Protein AF-A0A7X7Q7V2-F1 (afdb_monomer_lite)

Secondary structure (DSSP, 8-state):
-PPP-HHHHHHHHHHHHHHHHHHHHHTHHHHTPPP----SS-HHHHHHHHHHHHHHHHHHHHHHHHHHHHHHHHHHHHHHHHHHHHHHHHHHHHHHH-

pLDDT: mean 91.21, std 8.33, range [45.72, 97.75]

Structure (mmCIF, N/CA/C/O backbone):
data_AF-A0A7X7Q7V2-F1
#
_entry.id   AF-A0A7X7Q7V2-F1
#
loop_
_atom_site.group_PDB
_atom_site.id
_atom_site.type_symbol
_atom_site.label_atom_id
_atom_site.label_alt_id
_atom_site.label_comp_id
_atom_site.label_asym_id
_atom_site.label_entity_id
_atom_site.label_seq_id
_atom_site.pdbx_PDB_ins_code
_atom_site.Cartn_x
_atom_site.Cartn_y
_atom_site.Cartn_z
_atom_site.occupancy
_atom_site.B_iso_or_equiv
_atom_site.auth_seq_id
_atom_site.auth_comp_id
_atom_site.auth_asym_id
_atom_site.auth_atom_id
_atom_site.pdbx_PDB_model_num
ATOM 1 N N . MET A 1 1 ? 9.081 15.823 -26.052 1.00 45.72 1 MET A N 1
ATOM 2 C CA . MET A 1 1 ? 8.742 14.395 -25.892 1.00 45.72 1 MET A CA 1
ATOM 3 C C . MET A 1 1 ? 9.798 13.818 -24.966 1.00 45.72 1 MET A C 1
ATOM 5 O O . MET A 1 1 ? 10.968 13.921 -25.304 1.00 45.72 1 MET A O 1
ATOM 9 N N . THR A 1 2 ? 9.441 13.376 -23.762 1.00 64.69 2 THR A N 1
ATOM 10 C CA . THR A 1 2 ? 10.388 12.689 -22.869 1.00 64.69 2 THR A CA 1
ATOM 11 C C . THR A 1 2 ? 10.635 11.290 -23.418 1.00 64.69 2 THR A C 1
ATOM 13 O O . THR A 1 2 ? 9.675 10.557 -23.644 1.00 64.69 2 THR A O 1
ATOM 16 N N . THR A 1 3 ? 11.893 10.946 -23.689 1.00 81.38 3 THR A N 1
ATOM 17 C CA . THR A 1 3 ? 12.279 9.604 -24.142 1.00 81.38 3 THR A CA 1
ATOM 18 C C . THR A 1 3 ? 11.968 8.593 -23.043 1.00 81.38 3 THR A C 1
ATOM 20 O O . THR A 1 3 ? 12.331 8.815 -21.887 1.00 81.38 3 THR A O 1
ATOM 23 N N . PHE A 1 4 ? 11.274 7.509 -23.389 1.00 85.44 4 PHE A N 1
ATOM 24 C CA . PHE A 1 4 ? 11.071 6.389 -22.478 1.00 85.44 4 PHE A CA 1
ATOM 25 C C . PHE A 1 4 ? 12.379 5.605 -22.354 1.00 85.44 4 PHE A C 1
ATOM 27 O O . PHE A 1 4 ? 12.959 5.207 -23.361 1.00 85.44 4 PHE A O 1
ATOM 34 N N . THR A 1 5 ? 12.841 5.400 -21.122 1.00 91.69 5 THR A N 1
ATOM 35 C CA . THR A 1 5 ? 14.056 4.633 -20.833 1.00 91.69 5 THR A CA 1
ATOM 36 C C . THR A 1 5 ? 13.662 3.416 -19.997 1.00 91.69 5 THR A C 1
ATOM 38 O O . THR A 1 5 ? 13.401 3.585 -18.801 1.00 91.69 5 THR A O 1
ATOM 41 N N . PRO A 1 6 ? 13.619 2.204 -20.583 1.00 91.56 6 PRO A N 1
ATOM 42 C CA . PRO A 1 6 ? 13.120 1.011 -19.899 1.00 91.56 6 PRO A CA 1
ATOM 43 C C . PRO A 1 6 ? 13.828 0.721 -18.576 1.00 91.56 6 PRO A C 1
ATOM 45 O O . PRO A 1 6 ? 13.178 0.504 -17.559 1.00 91.56 6 PRO A O 1
ATOM 48 N N . SER A 1 7 ? 15.158 0.827 -18.546 1.00 92.81 7 SER A N 1
ATOM 49 C CA . SER A 1 7 ? 15.955 0.593 -17.337 1.00 92.81 7 SER A CA 1
ATOM 50 C C . SER A 1 7 ? 15.601 1.537 -16.183 1.00 92.81 7 SER A C 1
ATOM 52 O O . SER A 1 7 ? 15.526 1.101 -15.035 1.00 92.81 7 SER A O 1
ATOM 54 N N . VAL A 1 8 ? 15.323 2.811 -16.479 1.00 93.50 8 VAL A N 1
ATOM 55 C CA . VAL A 1 8 ? 14.858 3.790 -15.483 1.00 93.50 8 VAL A CA 1
ATOM 56 C C . VAL A 1 8 ? 13.458 3.422 -15.005 1.00 93.50 8 VAL A C 1
ATOM 58 O O . VAL A 1 8 ? 13.201 3.423 -13.807 1.00 93.50 8 VAL A O 1
ATOM 61 N N . TRP A 1 9 ? 12.561 3.051 -15.919 1.00 93.94 9 TRP A N 1
ATOM 62 C CA . TRP A 1 9 ? 11.192 2.669 -15.574 1.00 93.94 9 TRP A CA 1
ATOM 63 C C . TRP A 1 9 ? 11.138 1.440 -14.656 1.00 93.94 9 TRP A C 1
ATOM 65 O O . TRP A 1 9 ? 10.404 1.437 -13.666 1.00 93.94 9 TRP A O 1
ATOM 75 N N . LYS A 1 10 ? 11.982 0.435 -14.920 1.00 95.94 10 LYS A N 1
ATOM 76 C CA . LYS A 1 10 ? 12.137 -0.744 -14.057 1.00 95.94 10 LYS A CA 1
ATOM 77 C C . LYS A 1 10 ? 12.692 -0.385 -12.686 1.00 95.94 10 LYS A C 1
ATOM 79 O O . LYS A 1 10 ? 12.151 -0.838 -11.680 1.00 95.94 10 LYS A O 1
ATOM 84 N N . ALA A 1 11 ? 13.734 0.448 -12.639 1.00 96.88 11 ALA A N 1
ATOM 85 C CA . ALA A 1 11 ? 14.323 0.901 -11.381 1.00 96.88 11 ALA A CA 1
ATOM 86 C C . ALA A 1 11 ? 13.294 1.638 -10.507 1.00 96.88 11 ALA A C 1
ATOM 88 O O . ALA A 1 11 ? 13.177 1.347 -9.318 1.00 96.88 11 ALA A O 1
ATOM 89 N N . GLU A 1 12 ? 12.483 2.517 -11.099 1.00 96.75 12 GLU A N 1
ATOM 90 C CA . GLU A 1 12 ? 11.405 3.185 -10.366 1.00 96.75 12 GLU A CA 1
ATOM 91 C C . GLU A 1 12 ? 10.304 2.213 -9.923 1.00 96.75 12 GLU A C 1
ATOM 93 O O . GLU A 1 12 ? 9.782 2.338 -8.817 1.00 96.75 12 GLU A O 1
ATOM 98 N N . GLY A 1 13 ? 9.990 1.188 -10.720 1.00 96.62 13 GLY A N 1
ATOM 99 C CA . GLY A 1 13 ? 9.078 0.120 -10.306 1.00 96.62 13 GLY A CA 1
ATOM 100 C C . GLY A 1 13 ? 9.558 -0.630 -9.056 1.00 96.62 13 GLY A C 1
ATOM 101 O O . GLY A 1 13 ? 8.768 -0.873 -8.140 1.00 96.62 13 GLY A O 1
ATOM 102 N N . VAL A 1 14 ? 10.861 -0.924 -8.973 1.00 97.50 14 VAL A N 1
ATOM 103 C CA . VAL A 1 14 ? 11.493 -1.521 -7.782 1.00 97.50 14 VAL A CA 1
ATOM 104 C C . VAL A 1 14 ? 11.432 -0.567 -6.586 1.00 97.50 14 VAL A C 1
ATOM 106 O O . VAL A 1 14 ? 11.086 -0.993 -5.483 1.00 97.50 14 VAL A O 1
ATOM 109 N N . ASN A 1 15 ? 11.692 0.729 -6.790 1.00 97.75 15 ASN A N 1
ATOM 110 C CA . ASN A 1 15 ? 11.573 1.737 -5.729 1.00 97.75 15 ASN A CA 1
ATOM 111 C C . ASN A 1 15 ? 10.144 1.805 -5.169 1.00 97.75 15 ASN A C 1
ATOM 113 O O . ASN A 1 15 ? 9.956 1.885 -3.952 1.00 97.75 15 ASN A O 1
ATOM 117 N N . VAL A 1 16 ? 9.129 1.735 -6.037 1.00 97.62 16 VAL A N 1
ATOM 118 C CA . VAL A 1 16 ? 7.717 1.711 -5.627 1.00 97.62 16 VAL A CA 1
ATOM 119 C C . VAL A 1 16 ? 7.406 0.461 -4.803 1.00 97.62 16 VAL A C 1
ATOM 121 O O . VAL A 1 16 ? 6.761 0.581 -3.762 1.00 97.62 16 VAL A O 1
ATOM 124 N N . GLN A 1 17 ? 7.886 -0.719 -5.211 1.00 96.94 17 GLN A N 1
ATOM 125 C CA . GLN A 1 17 ? 7.709 -1.953 -4.433 1.00 96.94 17 GLN A CA 1
ATOM 126 C C . GLN A 1 17 ? 8.375 -1.858 -3.052 1.00 96.94 17 GLN A C 1
ATOM 128 O O . GLN A 1 17 ? 7.726 -2.145 -2.048 1.00 96.94 17 GLN A O 1
ATOM 133 N N . SER A 1 18 ? 9.622 -1.377 -2.977 1.00 97.38 18 SER A N 1
ATOM 134 C CA . SER A 1 18 ? 10.313 -1.168 -1.694 1.00 97.38 18 SER A CA 1
ATOM 135 C C . SER A 1 18 ? 9.552 -0.191 -0.798 1.00 97.38 18 SER A C 1
ATOM 137 O O . SER A 1 18 ? 9.362 -0.447 0.387 1.00 97.38 18 SER A O 1
ATOM 139 N N . THR A 1 19 ? 9.058 0.910 -1.370 1.00 97.00 19 THR A N 1
ATOM 140 C CA . THR A 1 19 ? 8.267 1.905 -0.634 1.00 97.00 19 THR A CA 1
ATOM 141 C C . THR A 1 19 ? 6.953 1.315 -0.123 1.00 97.00 19 THR A C 1
ATOM 143 O O . THR A 1 19 ? 6.531 1.629 0.989 1.00 97.00 19 THR A O 1
ATOM 146 N N . ALA A 1 20 ? 6.303 0.448 -0.907 1.00 96.94 20 ALA A N 1
ATOM 147 C CA . ALA A 1 20 ? 5.103 -0.262 -0.477 1.00 96.94 20 ALA A CA 1
ATOM 148 C C . ALA A 1 20 ? 5.394 -1.132 0.754 1.00 96.94 20 ALA A C 1
ATOM 150 O O . ALA A 1 20 ? 4.663 -1.063 1.745 1.00 96.94 20 ALA A O 1
ATOM 151 N N . ASP A 1 21 ? 6.474 -1.911 0.715 1.00 96.38 21 ASP A N 1
ATOM 152 C CA . ASP A 1 21 ? 6.868 -2.785 1.819 1.00 96.38 21 ASP A CA 1
ATOM 153 C C . ASP A 1 21 ? 7.240 -1.994 3.076 1.00 96.38 21 ASP A C 1
ATOM 155 O O . ASP A 1 21 ? 6.818 -2.352 4.179 1.00 96.38 21 ASP A O 1
ATOM 159 N N . ASP A 1 22 ? 7.975 -0.893 2.924 1.00 97.00 22 ASP A N 1
ATOM 160 C CA . ASP A 1 22 ? 8.328 -0.011 4.035 1.00 97.00 22 ASP A CA 1
ATOM 161 C C . ASP A 1 22 ? 7.087 0.648 4.646 1.00 97.00 22 ASP A C 1
ATOM 163 O O . ASP A 1 22 ? 6.952 0.683 5.871 1.00 97.00 22 ASP A O 1
ATOM 167 N N . PHE A 1 23 ? 6.134 1.091 3.819 1.00 95.19 23 PHE A N 1
ATOM 168 C CA . PHE A 1 23 ? 4.836 1.587 4.280 1.00 95.19 23 PHE A CA 1
ATOM 169 C C . PHE A 1 23 ? 4.084 0.527 5.097 1.00 95.19 23 PHE A C 1
ATOM 171 O O . PHE A 1 23 ? 3.628 0.809 6.209 1.00 95.19 23 PHE A O 1
ATOM 178 N N . TYR A 1 24 ? 3.984 -0.705 4.587 1.00 95.56 24 TYR A N 1
ATOM 179 C CA . TYR A 1 24 ? 3.274 -1.785 5.274 1.00 95.56 24 TYR A CA 1
ATOM 180 C C . TYR A 1 24 ? 3.950 -2.163 6.602 1.00 95.56 24 TYR A C 1
ATOM 182 O O . TYR A 1 24 ? 3.276 -2.344 7.617 1.00 95.56 24 TYR A O 1
ATOM 190 N N . ARG A 1 25 ? 5.290 -2.209 6.635 1.00 95.69 25 ARG A N 1
ATOM 191 C CA . ARG A 1 25 ? 6.071 -2.450 7.861 1.00 95.69 25 ARG A CA 1
ATOM 192 C C . ARG A 1 25 ? 5.933 -1.316 8.871 1.00 95.69 25 ARG A C 1
ATOM 194 O O . ARG A 1 25 ? 5.767 -1.586 10.058 1.00 95.69 25 ARG A O 1
ATOM 201 N N . ALA A 1 26 ? 5.962 -0.060 8.433 1.00 95.75 26 ALA A N 1
ATOM 202 C CA . ALA A 1 26 ? 5.742 1.088 9.313 1.00 95.75 26 ALA A CA 1
ATOM 203 C C . ALA A 1 26 ? 4.336 1.060 9.940 1.00 95.75 26 ALA A C 1
ATOM 205 O O . ALA A 1 26 ? 4.152 1.473 11.085 1.00 95.75 26 ALA A O 1
ATOM 206 N N . ALA A 1 27 ? 3.357 0.501 9.226 1.00 95.00 27 ALA A N 1
ATOM 207 C CA . ALA A 1 27 ? 1.994 0.311 9.704 1.00 95.00 27 ALA A CA 1
ATOM 208 C C . ALA A 1 27 ? 1.797 -0.937 10.594 1.00 95.00 27 ALA A C 1
ATOM 210 O O . ALA A 1 27 ? 0.662 -1.230 10.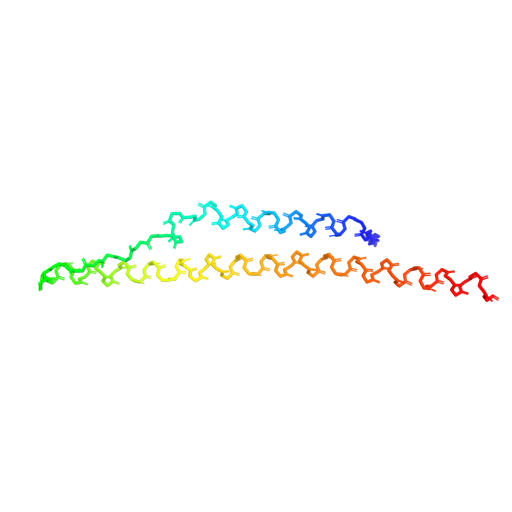982 1.00 95.00 27 ALA A O 1
ATOM 211 N N . HIS A 1 28 ? 2.867 -1.655 10.970 1.00 93.06 28 HIS A N 1
ATOM 212 C CA . HIS A 1 28 ? 2.799 -2.917 11.719 1.00 93.06 28 HIS A CA 1
ATOM 213 C C . HIS A 1 28 ? 1.911 -2.839 12.967 1.00 93.06 28 HIS A C 1
ATOM 215 O O . HIS A 1 28 ? 1.118 -3.743 13.202 1.00 93.06 28 HIS A O 1
ATOM 221 N N . GLY A 1 29 ? 1.993 -1.752 13.743 1.00 91.38 29 GLY A N 1
ATOM 222 C CA . GLY A 1 29 ? 1.184 -1.583 14.957 1.00 91.38 29 GLY A CA 1
ATOM 223 C C . GLY A 1 29 ? -0.324 -1.607 14.696 1.00 91.38 29 GLY A C 1
ATOM 224 O O . GLY A 1 29 ? -1.077 -2.148 15.500 1.00 91.38 29 GLY A O 1
ATOM 225 N N . VAL A 1 30 ? -0.758 -1.078 13.551 1.00 90.56 30 VAL A N 1
ATOM 226 C CA . VAL A 1 30 ? -2.156 -1.159 13.127 1.00 90.56 30 VAL A CA 1
ATOM 227 C C . VAL A 1 30 ? -2.456 -2.574 12.650 1.00 90.56 30 VAL A C 1
ATOM 229 O O . VAL A 1 30 ? -3.407 -3.169 13.134 1.00 90.56 30 VAL A O 1
ATOM 232 N N . VAL A 1 31 ? -1.614 -3.146 11.782 1.00 89.94 31 VAL A N 1
ATOM 233 C CA . VAL A 1 31 ? -1.787 -4.495 11.207 1.00 89.94 31 VAL A CA 1
ATOM 234 C C . VAL A 1 31 ? -1.955 -5.579 12.278 1.00 89.94 31 VAL A C 1
ATOM 236 O O . VAL A 1 31 ? -2.819 -6.438 12.138 1.00 89.94 31 VAL A O 1
ATOM 239 N N . VAL A 1 32 ? -1.163 -5.539 13.353 1.00 91.88 32 VAL A N 1
ATOM 240 C CA . VAL A 1 32 ? -1.224 -6.541 14.436 1.00 91.88 32 VAL A CA 1
ATOM 241 C C . VAL A 1 32 ? -2.147 -6.149 15.586 1.00 91.88 32 VAL A C 1
ATOM 243 O O . VAL A 1 32 ? -2.369 -6.956 16.495 1.00 91.88 32 VAL A O 1
ATOM 246 N N . GLY A 1 33 ? -2.664 -4.917 15.569 1.00 90.25 33 GLY A N 1
ATOM 247 C CA . GLY A 1 33 ? -3.567 -4.406 16.589 1.00 90.25 33 GLY A CA 1
ATOM 248 C C . GLY A 1 33 ? -4.775 -5.324 16.732 1.00 90.25 33 GLY A C 1
ATOM 249 O O . GLY A 1 33 ? -5.408 -5.676 15.737 1.00 90.25 33 GLY A O 1
ATOM 250 N N . GLN A 1 34 ? -5.066 -5.730 17.966 1.00 89.25 34 GLN A N 1
ATOM 251 C CA . GLN A 1 34 ? -6.232 -6.546 18.296 1.00 89.25 34 GLN A CA 1
ATOM 252 C C . GLN A 1 34 ? -7.415 -5.643 18.649 1.00 89.25 34 GLN A C 1
ATOM 254 O O . GLN A 1 34 ? -7.193 -4.593 19.258 1.00 89.25 34 GLN A O 1
ATOM 259 N N . PRO A 1 35 ? -8.645 -6.036 18.282 1.00 89.12 35 PRO A N 1
ATOM 260 C CA . PRO A 1 35 ? -9.833 -5.281 18.649 1.00 89.12 35 PRO A CA 1
ATOM 261 C C . PRO A 1 35 ? -10.013 -5.213 20.165 1.00 89.12 35 PRO A C 1
ATOM 263 O O . PRO A 1 35 ? -9.630 -6.122 20.907 1.00 89.12 35 PRO A O 1
ATOM 266 N N . ILE A 1 36 ? -10.628 -4.130 20.633 1.00 90.38 36 ILE A N 1
ATOM 267 C CA . ILE A 1 36 ? -11.053 -4.008 22.023 1.00 90.38 36 ILE A CA 1
ATOM 268 C C . ILE A 1 36 ? -12.221 -4.962 22.270 1.00 90.38 36 ILE A C 1
ATOM 270 O O . ILE A 1 36 ? -13.335 -4.755 21.787 1.00 90.38 36 ILE A O 1
ATOM 274 N N . ASP A 1 37 ? -11.985 -5.959 23.117 1.00 89.31 37 ASP A N 1
ATOM 275 C CA . ASP A 1 37 ? -13.030 -6.859 23.589 1.00 89.31 37 ASP A CA 1
ATOM 276 C C . ASP A 1 37 ? -13.726 -6.335 24.850 1.00 89.31 37 ASP A C 1
ATOM 278 O O . ASP A 1 37 ? -13.100 -5.897 25.826 1.00 89.31 37 ASP A O 1
ATOM 282 N N . LYS A 1 38 ? -15.058 -6.451 24.856 1.00 90.00 38 LYS A N 1
ATOM 283 C CA . LYS A 1 38 ? -15.873 -6.256 26.061 1.00 90.00 38 LYS A CA 1
ATOM 284 C C . LYS A 1 38 ? -15.619 -7.400 27.046 1.00 90.00 38 LYS A C 1
ATOM 286 O O . LYS A 1 38 ? -15.665 -8.573 26.681 1.00 90.00 38 LYS A O 1
ATOM 291 N N . ARG A 1 39 ? -15.390 -7.064 28.312 1.00 89.25 39 ARG A N 1
ATOM 292 C CA . ARG A 1 39 ? -15.154 -8.028 29.401 1.00 89.25 39 ARG A CA 1
ATOM 293 C C . ARG A 1 39 ? -16.412 -8.253 30.227 1.00 89.25 39 ARG A C 1
ATOM 295 O O . ARG A 1 39 ? -16.572 -9.301 30.845 1.00 89.25 39 ARG A O 1
ATOM 302 N N . THR A 1 40 ? -17.296 -7.264 30.245 1.00 92.62 40 THR A N 1
ATOM 303 C CA . THR A 1 40 ? -18.538 -7.260 31.011 1.00 92.62 40 THR A CA 1
ATOM 304 C C . THR A 1 40 ? -19.726 -6.858 30.132 1.00 92.62 40 THR A C 1
ATOM 306 O O . THR A 1 40 ? -19.584 -6.512 28.958 1.00 92.62 40 THR A O 1
ATOM 309 N N . SER A 1 41 ? -20.934 -6.885 30.701 1.00 92.81 41 SER A N 1
ATOM 310 C CA . SER A 1 41 ? -22.149 -6.360 30.064 1.00 92.81 41 SER A CA 1
ATOM 311 C C . SER A 1 41 ? -22.297 -4.837 30.207 1.00 92.81 41 SER A C 1
ATOM 313 O O . SER A 1 41 ? -23.399 -4.312 30.055 1.00 92.81 41 SER A O 1
ATOM 315 N N . SER A 1 42 ? -21.218 -4.123 30.546 1.00 95.19 42 SER A N 1
ATOM 316 C CA . SER A 1 42 ? -21.226 -2.668 30.695 1.00 95.19 42 SER A CA 1
ATOM 317 C C . SER A 1 42 ? -21.548 -1.975 29.362 1.00 95.19 42 SER A C 1
ATOM 319 O O . SER A 1 42 ? -20.863 -2.219 28.364 1.00 95.19 42 SER A O 1
ATOM 321 N N . PRO A 1 43 ? -22.528 -1.052 29.324 1.00 93.88 43 PRO A N 1
ATOM 322 C CA . PRO A 1 43 ? -22.813 -0.256 28.130 1.00 93.88 43 PRO A CA 1
ATOM 323 C C . PRO A 1 43 ? -21.623 0.597 27.661 1.00 93.88 43 PRO A C 1
ATOM 325 O O . PRO A 1 43 ? -21.484 0.846 26.467 1.00 93.88 43 PRO A O 1
ATOM 328 N N . ILE A 1 44 ? -20.746 1.016 28.582 1.00 94.12 44 ILE A N 1
ATOM 329 C CA . ILE A 1 44 ? -19.544 1.801 28.258 1.00 94.12 44 ILE A CA 1
ATOM 330 C C . ILE A 1 44 ? -18.531 0.937 27.500 1.00 94.12 44 ILE A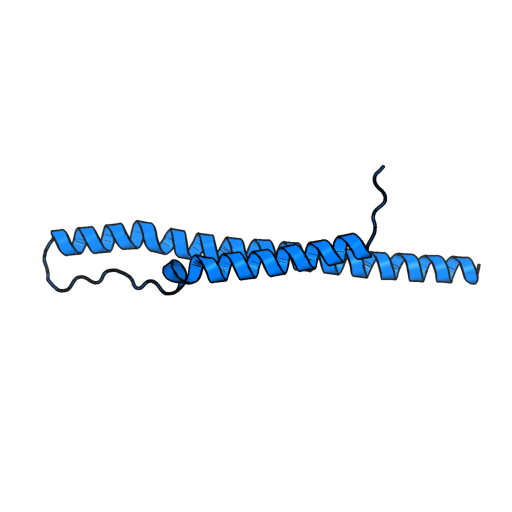 C 1
ATOM 332 O O . ILE A 1 44 ? -17.985 1.375 26.491 1.00 94.12 44 ILE A O 1
ATOM 336 N N . GLU A 1 45 ? -18.314 -0.304 27.945 1.00 94.94 45 GLU A N 1
ATOM 337 C CA . GLU A 1 45 ? -17.428 -1.241 27.243 1.00 94.94 45 GLU A CA 1
ATOM 338 C C . GLU A 1 45 ? -17.979 -1.602 25.860 1.00 94.94 45 GLU A C 1
ATOM 340 O O . GLU A 1 45 ? -17.225 -1.658 24.892 1.00 94.94 45 GLU A O 1
ATOM 345 N N . ALA A 1 46 ? -19.299 -1.783 25.743 1.00 93.00 46 ALA A N 1
ATOM 346 C CA . ALA A 1 46 ? -19.943 -2.033 24.457 1.00 93.00 46 ALA A CA 1
ATOM 347 C C . ALA A 1 46 ? -19.757 -0.862 23.476 1.00 93.00 46 ALA A C 1
ATOM 349 O O . ALA A 1 46 ? -19.468 -1.090 22.302 1.00 93.00 46 ALA A O 1
ATOM 350 N N . ALA A 1 47 ? -19.883 0.382 23.951 1.00 93.62 47 ALA A N 1
ATOM 351 C CA . ALA A 1 47 ? -19.647 1.570 23.135 1.00 93.62 47 ALA A CA 1
ATOM 352 C C . ALA A 1 47 ? -18.171 1.710 22.722 1.00 93.62 47 ALA A C 1
ATOM 354 O O . ALA A 1 47 ? -17.895 2.059 21.576 1.00 93.62 47 ALA A O 1
ATOM 355 N N . ALA A 1 48 ? -17.230 1.398 23.620 1.00 93.62 48 ALA A N 1
ATOM 356 C CA . ALA A 1 48 ? -15.799 1.427 23.321 1.00 93.62 48 ALA A CA 1
ATOM 357 C C . ALA A 1 48 ? -15.414 0.402 22.242 1.00 93.62 48 ALA A C 1
ATOM 359 O O . ALA A 1 48 ? -14.774 0.777 21.265 1.00 93.62 48 ALA A O 1
ATOM 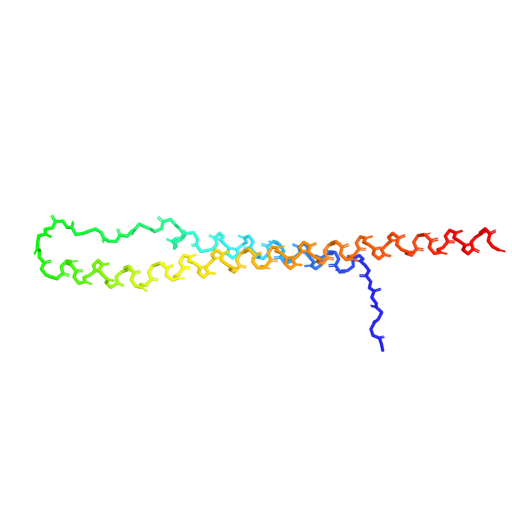360 N N . ALA A 1 49 ? -15.861 -0.852 22.368 1.00 93.31 49 ALA A N 1
ATOM 361 C CA . ALA A 1 49 ? -15.618 -1.894 21.367 1.00 93.31 49 ALA A CA 1
ATOM 362 C C . ALA A 1 49 ? -16.260 -1.558 20.007 1.00 93.31 49 ALA A C 1
ATOM 364 O O . ALA A 1 49 ? -15.658 -1.762 18.956 1.00 93.31 49 ALA A O 1
ATOM 365 N N . ALA A 1 50 ? -17.474 -0.993 20.012 1.0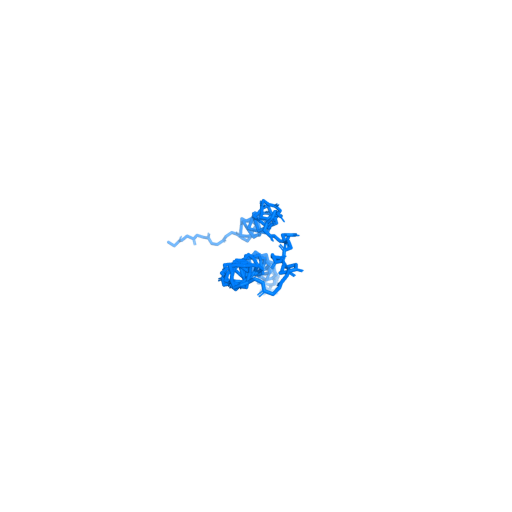0 92.88 50 ALA A N 1
ATOM 366 C CA . ALA A 1 50 ? -18.132 -0.550 18.784 1.00 92.88 50 ALA A CA 1
ATOM 367 C C . ALA A 1 50 ? -17.375 0.607 18.107 1.00 92.88 50 ALA A C 1
ATOM 369 O O . ALA A 1 50 ? -17.204 0.598 16.890 1.00 92.88 50 ALA A O 1
ATOM 370 N N . GLY A 1 51 ? -16.908 1.590 18.884 1.00 93.38 51 GLY A N 1
ATOM 371 C CA . GLY A 1 51 ? -16.106 2.704 1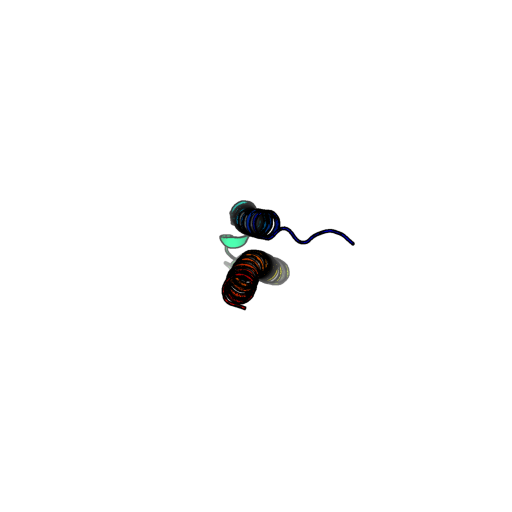8.376 1.00 93.38 51 GLY A CA 1
ATOM 372 C C . GLY A 1 51 ? -14.752 2.254 17.829 1.00 93.38 51 GLY A C 1
ATOM 373 O O . GLY A 1 51 ? -14.347 2.700 16.759 1.00 93.38 51 GLY A O 1
ATOM 374 N N . ASP A 1 52 ? -14.088 1.332 18.522 1.00 93.44 52 ASP A N 1
ATOM 375 C CA . ASP A 1 52 ? -12.834 0.729 18.073 1.00 93.44 52 ASP A CA 1
ATOM 376 C C . ASP A 1 52 ? -13.004 0.008 16.730 1.00 93.44 52 ASP A C 1
ATOM 378 O O . ASP A 1 52 ? -12.290 0.312 15.778 1.00 93.44 52 ASP A O 1
ATOM 382 N N . ALA A 1 53 ? -14.038 -0.829 16.588 1.00 90.00 53 ALA A N 1
ATOM 383 C CA . ALA A 1 53 ? -14.328 -1.533 15.338 1.00 90.00 53 ALA A CA 1
ATOM 384 C C . ALA A 1 53 ? -14.593 -0.588 14.147 1.00 90.00 53 ALA A C 1
ATOM 386 O O . ALA A 1 53 ? -14.241 -0.911 13.008 1.00 90.00 53 ALA A O 1
ATOM 387 N N . LEU A 1 54 ? -15.197 0.583 14.392 1.00 92.25 54 LEU A N 1
ATOM 388 C CA . LEU A 1 54 ? -15.416 1.610 13.366 1.00 92.25 54 LEU A CA 1
ATOM 389 C C . LEU A 1 54 ? -14.120 2.289 12.912 1.00 92.25 54 LEU A C 1
ATOM 391 O O . LEU A 1 54 ? -14.075 2.811 11.802 1.00 92.25 54 LEU A O 1
ATOM 395 N N . CYS A 1 55 ? -13.077 2.284 13.738 1.00 88.81 55 CYS A N 1
ATOM 396 C CA . CYS A 1 55 ? -11.781 2.867 13.409 1.00 88.81 55 CYS A CA 1
ATOM 397 C C . CYS A 1 55 ? -10.822 1.814 12.846 1.00 88.81 55 CYS A C 1
ATOM 399 O O . CYS A 1 55 ? -10.248 1.998 11.774 1.00 88.81 55 CYS A O 1
ATOM 401 N N . GLN A 1 56 ? -10.658 0.698 13.549 1.00 90.00 56 GLN A N 1
ATOM 402 C CA . GLN A 1 56 ? -9.662 -0.324 13.259 1.00 90.00 56 GLN A CA 1
ATOM 403 C C . GLN A 1 56 ? -9.896 -1.011 11.908 1.00 90.00 56 GLN A C 1
ATOM 405 O O . GLN A 1 56 ? -8.966 -1.097 11.104 1.00 90.00 56 GLN A O 1
ATOM 410 N N . ASN A 1 57 ? -11.133 -1.435 11.613 1.00 89.00 57 ASN A N 1
ATOM 411 C CA . ASN A 1 57 ? -11.434 -2.156 10.372 1.00 89.00 57 ASN A CA 1
ATOM 412 C C . ASN A 1 57 ? -11.143 -1.303 9.118 1.00 89.00 57 ASN A C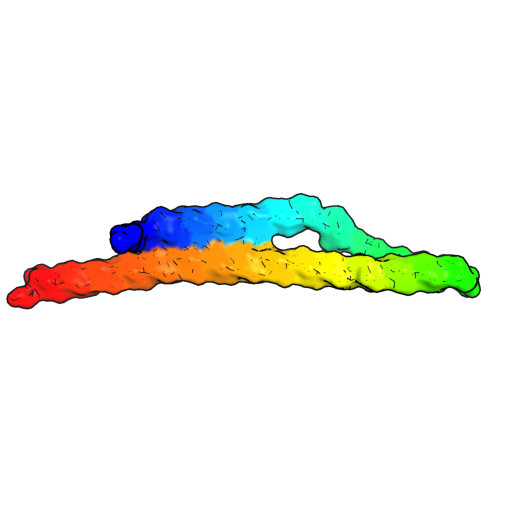 1
ATOM 414 O O . ASN A 1 57 ? -10.455 -1.791 8.216 1.00 89.00 57 ASN A O 1
ATOM 418 N N . PRO A 1 58 ? -11.590 -0.029 9.025 1.00 93.25 58 PRO A N 1
ATOM 419 C CA . PRO A 1 58 ? -11.201 0.829 7.907 1.00 93.25 58 PRO A CA 1
ATOM 420 C C . PRO A 1 58 ? -9.692 1.024 7.776 1.00 93.25 58 PRO A C 1
ATOM 422 O O . PRO A 1 58 ? -9.185 1.009 6.655 1.00 93.25 58 PRO A O 1
ATOM 425 N N . TRP A 1 59 ? -8.969 1.168 8.890 1.00 92.88 59 TRP A N 1
ATOM 426 C CA . TRP A 1 59 ? -7.516 1.322 8.856 1.00 92.88 59 TRP A CA 1
ATOM 427 C C . TRP A 1 59 ? -6.809 0.076 8.319 1.00 92.88 59 TRP A C 1
ATOM 429 O O . TRP A 1 59 ? -5.956 0.205 7.439 1.00 92.88 59 TRP A O 1
ATOM 439 N N . HIS A 1 60 ? -7.200 -1.124 8.761 1.00 93.12 60 HIS A N 1
ATOM 440 C CA . HIS A 1 60 ? -6.685 -2.384 8.209 1.00 93.12 60 HIS A CA 1
ATOM 441 C C . HIS A 1 60 ? -6.920 -2.484 6.704 1.00 93.12 60 HIS A C 1
ATOM 443 O O . HIS A 1 60 ? -5.990 -2.765 5.947 1.00 93.12 60 HIS A O 1
ATOM 449 N N . HIS A 1 61 ? -8.144 -2.199 6.255 1.00 93.56 61 HIS A N 1
ATOM 450 C CA . HIS A 1 61 ? -8.475 -2.227 4.833 1.00 93.56 61 HIS A CA 1
ATOM 451 C C . HIS A 1 61 ? -7.691 -1.196 4.021 1.00 93.56 61 HIS A C 1
ATOM 453 O O . HIS A 1 61 ? -7.275 -1.499 2.903 1.00 93.56 61 HIS A O 1
ATOM 459 N N . LEU A 1 62 ? -7.494 0.012 4.553 1.00 95.12 62 LEU A N 1
ATOM 460 C CA . LEU A 1 62 ? -6.759 1.071 3.870 1.00 95.12 62 LEU A CA 1
ATOM 461 C C . LEU A 1 62 ? -5.287 0.697 3.691 1.00 95.12 62 LEU A C 1
ATOM 463 O O . LEU A 1 62 ? -4.766 0.827 2.586 1.00 95.12 62 LEU A O 1
ATOM 467 N N . ILE A 1 63 ? -4.639 0.186 4.741 1.00 95.75 63 ILE A N 1
ATOM 468 C CA . ILE A 1 63 ? -3.233 -0.238 4.692 1.00 95.75 63 ILE A CA 1
ATOM 469 C C . ILE A 1 63 ? -3.052 -1.394 3.704 1.00 95.75 63 ILE A C 1
ATOM 471 O O . ILE A 1 63 ? -2.168 -1.330 2.852 1.00 95.75 63 ILE A O 1
ATOM 475 N N . ALA A 1 64 ? -3.915 -2.413 3.768 1.00 93.94 64 ALA A N 1
ATOM 476 C CA . ALA A 1 64 ? -3.846 -3.557 2.862 1.00 93.94 64 ALA A CA 1
ATOM 477 C C . ALA A 1 64 ? -4.030 -3.138 1.393 1.00 93.94 64 ALA A C 1
ATOM 479 O O . ALA A 1 64 ? -3.216 -3.492 0.544 1.00 93.94 64 ALA A O 1
ATOM 480 N N . LYS A 1 65 ? -5.047 -2.316 1.095 1.00 96.31 65 LYS A N 1
ATOM 481 C CA . LYS A 1 65 ? -5.298 -1.828 -0.271 1.00 96.31 65 LYS A CA 1
ATOM 482 C C . LYS A 1 65 ? -4.191 -0.915 -0.787 1.00 96.31 65 LYS A C 1
ATOM 484 O O . LYS A 1 65 ? -3.891 -0.944 -1.976 1.00 96.31 65 LYS A O 1
ATOM 489 N N . ALA A 1 66 ? -3.602 -0.090 0.077 1.00 95.19 66 ALA A N 1
ATOM 490 C CA . ALA A 1 66 ? -2.480 0.759 -0.304 1.00 95.19 66 ALA A CA 1
ATOM 491 C C . ALA A 1 66 ? -1.246 -0.086 -0.656 1.00 95.19 66 ALA A C 1
ATOM 493 O O . ALA A 1 66 ? -0.631 0.153 -1.692 1.00 95.19 66 ALA A O 1
ATOM 494 N N . HIS A 1 67 ? -0.929 -1.106 0.149 1.00 96.69 67 HIS A N 1
ATOM 495 C CA . HIS A 1 67 ? 0.167 -2.037 -0.140 1.00 96.69 67 HIS A CA 1
ATOM 496 C C . HIS A 1 67 ? -0.060 -2.802 -1.450 1.00 96.69 67 HIS A C 1
ATOM 498 O O . HIS A 1 67 ? 0.796 -2.771 -2.334 1.00 96.69 67 HIS A O 1
ATOM 504 N N . GLU A 1 68 ? -1.238 -3.400 -1.634 1.00 96.25 68 GLU A N 1
ATOM 505 C CA . GLU A 1 68 ? -1.609 -4.107 -2.868 1.00 96.25 68 GLU A CA 1
ATOM 506 C C . GLU A 1 68 ? -1.570 -3.179 -4.096 1.00 96.25 68 GLU A C 1
ATOM 508 O O . GLU A 1 68 ? -1.040 -3.528 -5.151 1.00 96.25 68 GLU A O 1
ATOM 513 N N . GLY A 1 69 ? -2.093 -1.959 -3.961 1.00 97.25 69 GLY A N 1
ATOM 514 C CA . GLY A 1 69 ? -2.110 -0.977 -5.039 1.00 97.25 69 GLY A CA 1
ATOM 515 C C . GLY A 1 69 ? -0.706 -0.555 -5.469 1.00 97.25 69 GLY A C 1
ATOM 516 O O . GLY A 1 69 ? -0.405 -0.547 -6.663 1.00 97.25 69 GLY A O 1
ATOM 517 N N . LEU A 1 70 ? 0.166 -0.235 -4.511 1.00 97.06 70 LEU A N 1
ATOM 518 C CA . LEU A 1 70 ? 1.542 0.179 -4.792 1.00 97.06 70 LEU A CA 1
ATOM 519 C C . LEU A 1 70 ? 2.369 -0.972 -5.372 1.00 97.06 70 LEU A C 1
ATOM 521 O O . LEU A 1 70 ? 3.047 -0.782 -6.379 1.00 97.06 70 LEU A O 1
ATOM 525 N N . THR A 1 71 ? 2.262 -2.178 -4.812 1.00 96.81 71 THR A N 1
ATOM 526 C CA . THR A 1 71 ? 2.946 -3.361 -5.360 1.00 96.81 71 THR A CA 1
ATOM 527 C C . THR A 1 71 ? 2.474 -3.675 -6.782 1.00 96.81 71 THR A C 1
ATOM 529 O O . THR A 1 71 ? 3.303 -3.907 -7.660 1.00 96.81 71 THR A O 1
ATOM 532 N N . SER A 1 72 ? 1.168 -3.580 -7.060 1.00 97.56 72 SER A N 1
ATOM 533 C CA . SER A 1 72 ? 0.611 -3.719 -8.414 1.00 97.56 72 SER A CA 1
ATOM 534 C C . SER A 1 72 ? 1.140 -2.662 -9.390 1.00 97.56 72 SER A C 1
ATOM 536 O O . SER A 1 72 ? 1.418 -2.968 -10.552 1.00 97.56 72 SER A O 1
ATOM 538 N N . VAL A 1 73 ? 1.280 -1.406 -8.954 1.00 97.38 73 VAL A N 1
ATOM 539 C CA . VAL A 1 73 ? 1.884 -0.341 -9.771 1.00 97.38 73 VAL A CA 1
ATOM 540 C C . VAL A 1 73 ? 3.347 -0.661 -10.068 1.00 97.38 73 VAL A C 1
ATOM 542 O O . VAL A 1 73 ? 3.718 -0.684 -11.238 1.00 97.38 73 VAL A O 1
ATOM 545 N N . GLY A 1 74 ? 4.148 -0.974 -9.047 1.00 96.88 74 GLY A N 1
ATOM 546 C CA . GLY A 1 74 ? 5.564 -1.293 -9.222 1.00 96.88 74 GLY A CA 1
ATOM 547 C C . GLY A 1 74 ? 5.791 -2.487 -10.154 1.00 96.88 74 GLY A C 1
ATOM 548 O O . GLY A 1 74 ? 6.594 -2.401 -11.080 1.00 96.88 74 GLY A O 1
ATOM 549 N N . SER A 1 75 ? 5.005 -3.559 -10.005 1.00 96.69 75 SER A N 1
ATOM 550 C CA . SER A 1 75 ? 5.075 -4.726 -10.897 1.00 96.69 75 SER A CA 1
ATOM 551 C C . SER A 1 75 ? 4.718 -4.392 -12.344 1.00 96.69 75 SER A C 1
ATOM 553 O O . SER A 1 75 ? 5.373 -4.879 -13.262 1.00 96.69 75 SER A O 1
ATOM 555 N N . ARG A 1 76 ? 3.709 -3.539 -12.573 1.00 96.81 76 ARG A N 1
ATOM 556 C CA . ARG A 1 76 ? 3.366 -3.082 -13.929 1.00 96.81 76 ARG A CA 1
ATOM 557 C C . ARG A 1 76 ? 4.470 -2.232 -14.537 1.00 96.81 76 ARG A C 1
ATOM 559 O O . ARG A 1 76 ? 4.737 -2.378 -15.720 1.00 96.81 76 ARG A O 1
ATOM 566 N N . MET A 1 77 ? 5.123 -1.381 -13.747 1.00 97.00 77 MET A N 1
ATOM 567 C CA . MET A 1 77 ? 6.257 -0.595 -14.235 1.00 97.00 77 MET A CA 1
ATOM 568 C C . MET A 1 77 ? 7.406 -1.499 -14.683 1.00 97.00 77 MET A C 1
ATOM 570 O O . MET A 1 77 ? 7.923 -1.328 -15.782 1.00 97.00 77 MET A O 1
ATOM 574 N N . ILE A 1 78 ? 7.748 -2.505 -13.875 1.00 96.25 78 ILE A N 1
ATOM 575 C CA . ILE A 1 78 ? 8.784 -3.479 -14.233 1.00 96.25 78 ILE A CA 1
ATOM 576 C C . ILE A 1 78 ? 8.400 -4.216 -15.522 1.00 96.25 78 ILE A C 1
ATOM 578 O O . ILE A 1 78 ? 9.164 -4.179 -16.482 1.00 96.25 78 ILE A O 1
ATOM 582 N N . GLY A 1 79 ? 7.184 -4.775 -15.579 1.00 95.06 79 GLY A N 1
ATOM 583 C CA . GLY A 1 79 ? 6.690 -5.499 -16.753 1.00 95.06 79 GLY A CA 1
ATOM 584 C C . GLY A 1 79 ? 6.696 -4.655 -18.027 1.00 95.06 79 GLY A C 1
ATOM 585 O O . GLY A 1 79 ? 7.224 -5.084 -19.040 1.00 95.06 79 GLY A O 1
ATOM 586 N N . THR A 1 80 ? 6.219 -3.407 -17.967 1.00 94.75 80 THR A N 1
ATOM 587 C CA . THR A 1 80 ? 6.271 -2.492 -19.121 1.00 94.75 80 THR A CA 1
ATOM 588 C C . THR A 1 80 ? 7.702 -2.197 -19.573 1.00 94.75 80 THR A C 1
ATOM 590 O O . THR A 1 80 ? 7.944 -2.025 -20.764 1.00 94.75 80 THR A O 1
ATOM 593 N N . GLY A 1 81 ? 8.656 -2.108 -18.644 1.00 93.38 81 GLY A N 1
ATOM 594 C CA . GLY A 1 81 ? 10.062 -1.947 -19.001 1.00 93.38 81 GLY A CA 1
ATOM 595 C C . GLY A 1 81 ? 10.631 -3.179 -19.708 1.00 93.38 81 GLY A C 1
ATOM 596 O O . GLY A 1 81 ? 11.342 -3.028 -20.696 1.00 93.38 81 GLY A O 1
ATOM 597 N N . ASP A 1 82 ? 10.298 -4.379 -19.233 1.00 94.12 82 ASP A N 1
ATOM 598 C CA . ASP A 1 82 ? 10.733 -5.634 -19.857 1.00 94.12 82 ASP A CA 1
ATOM 599 C C . ASP A 1 82 ? 10.101 -5.833 -21.244 1.00 94.12 82 ASP A C 1
ATOM 601 O O . ASP A 1 82 ? 10.810 -6.166 -22.194 1.00 94.12 82 ASP A O 1
ATOM 605 N N . ASP A 1 83 ? 8.803 -5.548 -21.388 1.00 92.94 83 ASP A N 1
ATOM 606 C CA . ASP A 1 83 ? 8.089 -5.632 -22.668 1.00 92.94 83 ASP A CA 1
ATOM 607 C C . ASP A 1 83 ? 8.712 -4.690 -23.713 1.00 92.94 83 ASP A C 1
ATOM 609 O O . ASP A 1 83 ? 8.953 -5.088 -24.852 1.00 92.94 83 ASP A O 1
ATOM 613 N N . TYR A 1 84 ? 9.043 -3.454 -23.320 1.00 91.12 84 TYR A N 1
ATOM 614 C CA . TYR A 1 84 ? 9.650 -2.478 -24.228 1.00 91.12 84 TYR A CA 1
ATOM 615 C C . TYR A 1 84 ? 11.069 -2.881 -24.659 1.00 91.12 84 TYR A C 1
ATOM 617 O O . TYR A 1 84 ? 11.439 -2.697 -25.818 1.00 91.12 84 TYR A O 1
ATOM 625 N N . GLU A 1 85 ? 11.885 -3.428 -23.748 1.00 89.75 85 GLU A N 1
ATOM 626 C CA . GLU A 1 85 ? 13.213 -3.950 -24.110 1.00 89.75 85 GLU A CA 1
ATOM 627 C C . GLU A 1 85 ? 13.107 -5.096 -25.124 1.00 89.75 85 GLU A C 1
ATOM 629 O O . GLU A 1 85 ? 13.847 -5.102 -26.109 1.00 89.75 85 GLU A O 1
ATOM 634 N N . ALA A 1 86 ? 12.155 -6.013 -24.931 1.00 89.94 86 ALA A N 1
ATOM 635 C CA . ALA A 1 86 ? 11.917 -7.119 -25.856 1.00 89.94 86 ALA A CA 1
ATOM 636 C C . ALA A 1 86 ? 11.431 -6.641 -27.237 1.00 89.94 86 ALA A C 1
ATOM 638 O O . ALA A 1 86 ? 11.867 -7.162 -28.268 1.00 89.94 86 ALA A O 1
ATOM 639 N N . GLU A 1 87 ? 10.553 -5.634 -27.282 1.00 89.75 87 GLU A N 1
ATOM 640 C CA . GLU A 1 87 ? 10.086 -5.039 -28.539 1.00 89.75 87 GLU A CA 1
ATOM 641 C C . GLU A 1 87 ? 11.221 -4.353 -29.313 1.00 89.75 87 GLU A C 1
ATOM 643 O O . GLU A 1 87 ? 11.344 -4.559 -30.524 1.00 89.75 87 GLU A O 1
ATOM 648 N N . GLU A 1 88 ? 12.086 -3.584 -28.641 1.00 87.00 88 GLU A N 1
ATOM 649 C CA . GLU A 1 88 ? 13.239 -2.942 -29.289 1.00 87.00 88 GLU A CA 1
ATOM 650 C C . GLU A 1 88 ? 14.272 -3.963 -29.779 1.00 87.00 88 GLU A C 1
ATOM 652 O O . GLU A 1 88 ? 14.815 -3.798 -30.873 1.00 87.00 88 GLU A O 1
ATOM 657 N N . GLU A 1 89 ? 14.521 -5.041 -29.028 1.00 85.69 89 GLU A N 1
ATOM 658 C CA . GLU A 1 89 ? 15.395 -6.133 -29.472 1.00 85.69 89 GLU A CA 1
ATOM 659 C C . GLU A 1 89 ? 14.834 -6.814 -30.729 1.00 85.69 89 GLU A C 1
ATOM 661 O O . GLU A 1 89 ? 15.552 -6.988 -31.718 1.00 85.69 89 GLU A O 1
ATOM 666 N N . SER A 1 90 ? 13.532 -7.123 -30.742 1.00 87.56 90 SER A N 1
ATOM 667 C CA . SER A 1 90 ? 12.857 -7.697 -31.909 1.00 87.56 90 SER A CA 1
ATOM 668 C C . SER A 1 90 ? 12.901 -6.757 -33.119 1.00 87.56 90 SER A C 1
ATOM 670 O O . SER A 1 90 ? 13.178 -7.192 -34.240 1.00 87.56 90 SER A O 1
ATOM 672 N N . ALA A 1 91 ? 12.656 -5.460 -32.919 1.00 85.31 91 ALA A N 1
ATOM 673 C CA . ALA A 1 91 ? 12.707 -4.467 -33.988 1.00 85.31 91 ALA A CA 1
ATOM 674 C C . ALA A 1 91 ? 14.134 -4.279 -34.528 1.00 85.31 91 ALA A C 1
ATOM 676 O O . ALA A 1 91 ? 14.333 -4.156 -35.737 1.00 85.31 91 ALA A O 1
ATOM 677 N N . ALA A 1 92 ? 15.144 -4.273 -33.656 1.00 80.12 92 ALA A N 1
ATOM 678 C CA . ALA A 1 92 ? 16.546 -4.219 -34.056 1.00 80.12 92 ALA A CA 1
ATOM 679 C C . ALA A 1 92 ? 16.964 -5.469 -34.843 1.00 80.12 92 ALA A C 1
ATOM 681 O O . ALA A 1 92 ? 17.654 -5.340 -35.854 1.00 80.12 92 ALA A O 1
ATOM 682 N N . ALA A 1 93 ? 16.508 -6.656 -34.431 1.00 81.00 93 ALA A N 1
ATOM 683 C CA . ALA A 1 93 ? 16.745 -7.896 -35.161 1.00 81.00 93 ALA A CA 1
ATOM 684 C C . ALA A 1 93 ? 16.130 -7.856 -36.569 1.00 81.00 93 ALA A C 1
ATOM 686 O O . ALA A 1 93 ? 16.807 -8.217 -37.526 1.00 81.00 93 ALA A O 1
ATOM 687 N N . GLN A 1 94 ? 14.896 -7.362 -36.723 1.00 82.94 94 GLN A N 1
ATOM 688 C CA . GLN A 1 94 ? 14.274 -7.185 -38.044 1.00 82.94 94 GLN A CA 1
ATOM 689 C C . GLN A 1 94 ? 15.095 -6.243 -38.937 1.00 82.94 94 GLN A C 1
ATOM 691 O O . GLN A 1 94 ? 15.449 -6.614 -40.049 1.00 82.94 94 GLN A O 1
ATOM 696 N N . ARG A 1 95 ? 15.522 -5.083 -38.415 1.00 76.69 95 ARG A N 1
ATOM 697 C CA . ARG A 1 95 ? 16.373 -4.123 -39.154 1.00 76.69 95 ARG A CA 1
ATOM 698 C C . ARG A 1 95 ? 17.731 -4.686 -39.585 1.00 76.69 95 ARG A C 1
ATOM 700 O O . ARG A 1 95 ? 18.353 -4.118 -40.473 1.00 76.69 95 ARG A O 1
ATOM 707 N N . PHE A 1 96 ? 18.245 -5.707 -38.901 1.00 75.19 96 PHE A N 1
ATOM 708 C CA . PHE A 1 96 ? 19.530 -6.321 -39.235 1.00 75.19 96 PHE A CA 1
ATOM 709 C C . PHE A 1 96 ? 19.416 -7.332 -40.386 1.00 75.19 96 PHE A C 1
ATOM 711 O O . PHE A 1 96 ? 20.398 -7.563 -41.090 1.00 75.19 96 PHE A O 1
ATOM 718 N N . TRP A 1 97 ? 18.244 -7.950 -40.551 1.00 70.62 97 TRP A N 1
ATOM 719 C CA . TRP A 1 97 ? 18.008 -9.006 -41.539 1.00 70.62 97 TRP A CA 1
ATOM 720 C C . TRP A 1 97 ? 17.220 -8.549 -42.780 1.00 70.62 97 TRP A C 1
ATOM 722 O O . TRP A 1 97 ? 17.197 -9.302 -43.755 1.00 70.62 97 TRP A O 1
ATOM 732 N N . ASP A 1 98 ? 16.620 -7.355 -42.750 1.00 53.56 98 ASP A N 1
ATOM 733 C CA . ASP A 1 98 ? 16.013 -6.657 -43.900 1.00 53.56 98 ASP A CA 1
ATOM 734 C C . ASP A 1 98 ? 17.042 -5.824 -44.693 1.00 53.56 98 ASP A C 1
ATOM 736 O O . ASP A 1 98 ? 16.956 -5.810 -45.946 1.00 53.56 98 ASP A O 1
#

Radius of gyration: 23.23 Å; chains: 1; bounding box: 42×23×75 Å

Sequence (98 aa):
MTTFTPSVWKAEGVNVQSTADDFYRAAHGVVVGQPIDKRTSSPIEAAAAAGDALCQNPWHHLIAKAHEGLTSVGSRMIGTGDDYEAEEESAAAQRFWD

Foldseek 3Di:
DDDDDLVVLLVVLVVLLVVLVVLLVVCVCLQPDDQQDDPDPDPVSVVRSVVRCVPSVVSNVVSVCSSVVSNVSSVVSNVVSVVVVVVVVVVVVVVVVD